Protein AF-A0AAW5MYF0-F1 (afdb_monomer_lite)

Foldseek 3Di:
DAEEEEAAQDDDDDPQQPPFEDEQADDDVAQWDQDPVRDIDGDCVSVVVVQQAARADPPPDGGHPNVVYGYYYYYPAPDAPVVLLCVPDRHDYYDDPDDDDAAFDADPVGHFDADPVGHTRGDDDDPVVVCVVCVVCVVVVVVNSPPDHDPHDYHPDD

pLDDT: mean 84.38, std 13.97, range [39.38, 98.06]

Secondary structure (DSSP, 8-state):
--EEEEEESPP---GGGTTTEEE-B---S--EEE-TTS-EEE--HHHHHHHHHH---SSSS---TTTT-EEEEEE--SSS-HHHHHHHTT--EEEE---PPPPB-B-TTSPBPB-TTSSB-B----HHHHHHHHGGGHHHHHHHTTSPPPSSBPPS--

InterPro domains:
  IPR000209 Peptidase S8/S53 domain [PF00082] (1-105)
  IPR036852 Peptidase S8/S53 domain superfamily [G3DSA:3.40.50.200] (1-122)
  IPR036852 Peptidase S8/S53 domain superfamily [SSF52743] (1-99)

Organism: NCBI:txid1499973

Structure (mmCIF, N/CA/C/O backbone):
data_AF-A0AAW5MYF0-F1
#
_entry.id   AF-A0AAW5MYF0-F1
#
loop_
_atom_site.group_PDB
_atom_site.id
_atom_site.type_symbol
_atom_site.label_atom_id
_atom_site.label_alt_id
_atom_site.label_comp_id
_atom_site.label_asym_id
_atom_site.label_entity_id
_atom_site.label_seq_id
_atom_site.pdbx_PDB_ins_code
_atom_site.Cartn_x
_atom_site.Cartn_y
_atom_site.Cartn_z
_atom_site.occupancy
_atom_site.B_iso_or_equiv
_atom_site.auth_seq_id
_atom_site.auth_comp_id
_atom_site.auth_asym_id
_atom_site.auth_atom_id
_atom_site.pdbx_PDB_model_num
ATOM 1 N N . GLY A 1 1 ? -9.043 -8.113 18.111 1.00 83.25 1 GLY A N 1
ATOM 2 C CA . GLY A 1 1 ? -9.499 -8.140 16.707 1.00 83.25 1 GLY A CA 1
ATOM 3 C C . GLY A 1 1 ? -8.309 -8.337 15.788 1.00 83.25 1 GLY A C 1
ATOM 4 O O . GLY A 1 1 ? -7.189 -8.383 16.285 1.00 83.25 1 GLY A O 1
ATOM 5 N N . ILE A 1 2 ? -8.546 -8.472 14.483 1.00 94.56 2 ILE A N 1
ATOM 6 C CA . ILE A 1 2 ? -7.479 -8.443 13.470 1.00 94.56 2 ILE A CA 1
ATOM 7 C C . ILE A 1 2 ? -7.086 -6.988 13.226 1.00 94.56 2 ILE A C 1
ATOM 9 O O . ILE A 1 2 ? -7.951 -6.116 13.216 1.00 94.56 2 ILE A O 1
ATOM 13 N N . ASN A 1 3 ? -5.796 -6.744 13.041 1.00 94.94 3 ASN A N 1
ATOM 14 C CA . ASN A 1 3 ? -5.270 -5.449 12.643 1.00 94.94 3 ASN A CA 1
ATOM 15 C C . ASN A 1 3 ? -4.664 -5.580 11.245 1.00 94.94 3 ASN A C 1
ATOM 17 O O . ASN A 1 3 ? -3.831 -6.468 11.016 1.00 94.94 3 ASN A O 1
ATOM 21 N N . ILE A 1 4 ? -5.114 -4.728 10.332 1.00 96.31 4 ILE A N 1
ATOM 22 C CA . ILE A 1 4 ? -4.717 -4.732 8.926 1.00 96.31 4 ILE A CA 1
ATOM 23 C C . ILE A 1 4 ? -3.729 -3.587 8.705 1.00 96.31 4 ILE A C 1
ATOM 25 O O . ILE A 1 4 ? -4.003 -2.440 9.049 1.00 96.31 4 ILE A O 1
ATOM 29 N N . GLY A 1 5 ? -2.576 -3.927 8.143 1.00 93.94 5 GLY A N 1
ATOM 30 C CA . GLY A 1 5 ? -1.568 -3.003 7.657 1.00 93.94 5 GLY A CA 1
ATOM 31 C C . GLY A 1 5 ? -1.970 -2.479 6.287 1.00 93.94 5 GLY A C 1
ATOM 32 O O . GLY A 1 5 ? -2.195 -3.285 5.388 1.00 93.94 5 GLY A O 1
ATOM 33 N N . VAL A 1 6 ? -2.049 -1.164 6.117 1.00 92.94 6 VAL A N 1
ATOM 34 C CA . VAL A 1 6 ? -2.173 -0.529 4.795 1.00 92.94 6 VAL A CA 1
ATOM 35 C C . VAL A 1 6 ? -0.901 0.274 4.565 1.00 92.94 6 VAL A C 1
ATOM 37 O O . VAL A 1 6 ? -0.727 1.333 5.173 1.00 92.94 6 VAL A O 1
ATOM 40 N N . LEU A 1 7 ? 0.010 -0.289 3.767 1.00 89.69 7 LEU A N 1
ATOM 41 C CA . LEU A 1 7 ? 1.245 0.359 3.334 1.00 89.69 7 LEU A CA 1
ATOM 42 C C . LEU A 1 7 ? 1.041 0.831 1.897 1.00 89.69 7 LEU A C 1
ATOM 44 O O . LEU A 1 7 ? 1.146 0.054 0.949 1.00 89.69 7 LEU A O 1
ATOM 48 N N . ASP A 1 8 ? 0.642 2.085 1.767 1.00 88.44 8 ASP A N 1
ATOM 49 C CA . ASP A 1 8 ? 0.083 2.632 0.534 1.00 88.44 8 ASP A CA 1
ATOM 50 C C . ASP A 1 8 ? 0.412 4.126 0.448 1.00 88.44 8 ASP A C 1
ATOM 52 O O . ASP A 1 8 ? 1.349 4.587 1.092 1.00 88.44 8 ASP A O 1
ATOM 56 N N . ALA A 1 9 ? -0.334 4.895 -0.328 1.00 80.56 9 ALA A N 1
ATOM 57 C CA . ALA A 1 9 ? -0.253 6.341 -0.309 1.00 80.56 9 ALA A CA 1
ATOM 58 C C . ALA A 1 9 ? -0.714 6.922 1.050 1.00 80.56 9 ALA A C 1
ATOM 60 O O . ALA A 1 9 ? -1.260 6.207 1.900 1.00 80.56 9 ALA A O 1
ATOM 61 N N . LYS A 1 10 ? -0.476 8.219 1.290 1.00 76.31 10 LYS A N 1
ATOM 62 C CA . LYS A 1 10 ? -0.793 8.872 2.575 1.00 76.31 10 LYS A CA 1
ATOM 63 C C . LYS A 1 10 ? -2.276 8.684 2.936 1.00 76.31 10 LYS A C 1
ATOM 65 O O . LYS A 1 10 ? -3.166 8.838 2.106 1.00 76.31 10 LYS A O 1
ATOM 70 N N . LEU A 1 11 ? -2.547 8.345 4.199 1.00 79.81 11 LEU A N 1
ATOM 71 C CA . LEU A 1 11 ? -3.907 8.311 4.743 1.00 79.81 11 LEU A CA 1
ATOM 72 C C . LEU A 1 11 ? -4.176 9.548 5.587 1.00 79.81 11 LEU A C 1
ATOM 74 O O . LEU A 1 11 ? -3.309 9.973 6.347 1.00 79.81 11 LEU A O 1
ATOM 78 N N . PHE A 1 12 ? -5.420 10.016 5.572 1.00 76.88 12 PHE A N 1
ATOM 79 C CA . PHE A 1 12 ? -5.925 11.037 6.484 1.00 76.88 12 PHE A CA 1
ATOM 80 C C . PHE A 1 12 ? -7.008 10.480 7.419 1.00 76.88 12 PHE A C 1
ATOM 82 O O . PHE A 1 12 ? -7.573 9.402 7.210 1.00 76.88 12 PHE A O 1
ATOM 89 N N . GLN A 1 13 ? -7.295 11.221 8.491 1.00 80.75 13 GLN A N 1
ATOM 90 C CA . GLN A 1 13 ? -8.381 10.883 9.408 1.00 80.75 13 GLN A CA 1
ATOM 91 C C . GLN A 1 13 ? -9.726 11.047 8.696 1.00 80.75 13 GLN A C 1
ATOM 93 O O . GLN A 1 13 ? -10.110 12.150 8.319 1.00 80.75 13 GLN A O 1
ATOM 98 N N . HIS A 1 14 ? -10.466 9.953 8.551 1.00 87.75 14 HIS A N 1
ATOM 99 C CA . HIS A 1 14 ? -11.799 9.948 7.957 1.00 87.75 14 HIS A CA 1
ATOM 100 C C . HIS A 1 14 ? -12.807 9.437 8.987 1.00 87.75 14 HIS A C 1
ATOM 102 O O . HIS A 1 14 ? -12.457 8.513 9.737 1.00 87.75 14 HIS A O 1
ATOM 108 N N . PRO A 1 15 ? -14.057 9.958 9.020 1.00 92.81 15 PRO A N 1
ATOM 109 C CA . PRO A 1 15 ? -15.098 9.425 9.880 1.00 92.81 15 PRO A CA 1
ATOM 110 C C . PRO A 1 15 ? -15.095 7.906 9.833 1.00 92.81 15 PRO A C 1
ATOM 112 O O . PRO A 1 15 ? -14.859 7.321 10.878 1.00 92.81 15 PRO A O 1
ATOM 115 N N . GLU A 1 16 ? -15.164 7.266 8.666 1.00 95.00 16 GLU A N 1
ATOM 116 C CA . GLU A 1 16 ? -15.252 5.800 8.523 1.00 95.00 16 GLU A CA 1
ATOM 117 C C . GLU A 1 16 ? -14.212 4.949 9.276 1.00 95.00 16 GLU A C 1
ATOM 119 O O . GLU A 1 16 ? -14.439 3.754 9.474 1.00 95.00 16 GLU A O 1
ATOM 124 N N . PHE A 1 17 ? -13.124 5.534 9.784 1.00 93.44 17 PHE A N 1
ATOM 125 C CA . PHE A 1 17 ? -12.107 4.845 10.585 1.00 93.44 17 PHE A CA 1
ATOM 126 C C . PHE A 1 17 ? -12.084 5.228 12.074 1.00 93.44 17 PHE A C 1
ATOM 128 O O . PHE A 1 17 ? -11.174 4.820 12.800 1.00 93.44 17 PHE A O 1
ATOM 135 N N . ASN A 1 18 ? -13.067 5.995 12.555 1.00 91.56 18 ASN A N 1
ATOM 136 C CA . ASN A 1 18 ? -13.115 6.496 13.931 1.00 91.56 18 ASN A CA 1
ATOM 137 C C . ASN A 1 18 ? -12.936 5.361 14.957 1.00 91.56 18 ASN A C 1
ATOM 139 O O . ASN A 1 18 ? -13.665 4.366 14.932 1.00 91.56 18 ASN A O 1
ATOM 143 N N . GLY A 1 19 ? -11.949 5.523 15.842 1.00 90.56 19 GLY A N 1
ATOM 144 C CA . GLY A 1 19 ? -11.586 4.550 16.875 1.00 90.56 19 GLY A CA 1
ATOM 145 C C . GLY A 1 19 ? -10.826 3.314 16.377 1.00 90.56 19 GLY A C 1
ATOM 146 O O . GLY A 1 19 ? -10.652 2.374 17.150 1.00 90.56 19 GLY A O 1
ATOM 147 N N . LYS A 1 20 ? -10.396 3.277 15.108 1.00 91.31 20 LYS A N 1
ATOM 148 C CA . LYS A 1 20 ? -9.744 2.103 14.494 1.00 91.31 20 LYS A CA 1
ATOM 149 C C . LYS A 1 20 ? -8.402 2.394 13.836 1.00 91.31 20 LYS A C 1
ATOM 151 O O . LYS A 1 20 ? -7.660 1.446 13.595 1.00 91.31 20 LYS A O 1
ATOM 156 N N . LEU A 1 21 ? -8.111 3.655 13.525 1.00 89.06 21 LEU A N 1
ATOM 157 C CA . LEU A 1 21 ? -6.939 4.057 12.754 1.00 89.06 21 LEU A CA 1
ATOM 158 C C . LEU A 1 21 ? -5.731 4.366 13.651 1.00 89.06 21 LEU A C 1
ATOM 160 O O . LEU A 1 21 ? -5.809 5.225 14.525 1.00 89.06 21 LEU A O 1
ATOM 164 N N . SER A 1 22 ? -4.610 3.688 13.404 1.00 87.50 22 SER A N 1
ATOM 165 C CA . SER A 1 22 ? -3.283 4.000 13.952 1.00 87.50 22 SER A CA 1
ATOM 166 C C . SER A 1 22 ? -2.342 4.390 12.808 1.00 87.50 22 SER A C 1
ATOM 168 O O . SER A 1 22 ? -1.912 3.526 12.046 1.00 87.50 22 SER A O 1
ATOM 170 N N . GLN A 1 23 ? -2.040 5.681 12.667 1.00 79.25 23 GLN A N 1
ATOM 171 C CA . GLN A 1 23 ? -1.127 6.187 11.635 1.00 79.25 23 GLN A CA 1
ATOM 172 C C . GLN A 1 23 ? 0.314 6.153 12.154 1.00 79.25 23 GLN A C 1
ATOM 174 O O . GLN A 1 23 ? 0.582 6.617 13.261 1.00 79.25 23 GLN A O 1
ATOM 179 N N . LEU A 1 24 ? 1.225 5.585 11.366 1.00 73.94 24 LEU A N 1
ATOM 180 C CA . LEU A 1 24 ? 2.647 5.483 11.698 1.00 73.94 24 LEU A CA 1
ATOM 181 C C . LEU A 1 24 ? 3.431 6.727 11.280 1.00 73.94 24 LEU A C 1
ATOM 183 O O . LEU A 1 24 ? 4.376 7.108 11.974 1.00 73.94 24 LEU A O 1
ATOM 187 N N . SER A 1 25 ? 3.022 7.349 10.173 1.00 63.50 25 SER A N 1
ATOM 188 C CA . SER A 1 25 ? 3.583 8.589 9.641 1.00 63.50 25 SER A CA 1
ATOM 189 C C . SER A 1 25 ? 3.191 9.784 10.501 1.00 63.50 25 SER A C 1
ATOM 191 O O . SER A 1 25 ? 2.027 9.929 10.887 1.00 63.50 25 SER A O 1
ATOM 193 N N . GLY A 1 26 ? 4.167 10.647 10.783 1.00 55.50 26 GLY A N 1
ATOM 194 C CA . GLY A 1 26 ? 3.969 11.936 11.429 1.00 55.50 26 GLY A CA 1
ATOM 195 C C . GLY A 1 26 ? 2.866 12.722 10.729 1.00 55.50 26 GLY A C 1
ATOM 196 O O . GLY A 1 26 ? 2.881 12.913 9.520 1.00 55.50 26 GLY A O 1
ATOM 197 N N . HIS A 1 27 ? 1.885 13.123 11.523 1.00 48.38 27 HIS A N 1
ATOM 198 C CA . HIS A 1 27 ? 0.671 13.816 11.132 1.00 48.38 27 HIS A CA 1
ATOM 199 C C . HIS A 1 27 ? 0.978 15.097 10.336 1.00 48.38 27 HIS A C 1
ATOM 201 O O . HIS A 1 27 ? 1.186 16.155 10.929 1.00 48.38 27 HIS A O 1
ATOM 207 N N . LEU A 1 28 ? 0.978 15.025 9.004 1.00 45.41 28 LEU A N 1
ATOM 208 C CA . LEU A 1 28 ? 0.711 16.209 8.197 1.00 45.41 28 LEU A CA 1
ATOM 209 C C . LEU A 1 28 ? -0.807 16.448 8.254 1.00 45.41 28 LEU A C 1
ATOM 211 O O . LEU A 1 28 ? -1.577 15.523 7.993 1.00 45.41 28 LEU A O 1
ATOM 215 N N . PRO A 1 29 ? -1.272 17.657 8.617 1.00 49.56 29 PRO A N 1
ATOM 216 C CA . PRO A 1 29 ? -2.701 17.984 8.635 1.00 49.56 29 PRO A CA 1
ATOM 217 C C . PRO A 1 29 ? -3.321 18.039 7.229 1.00 49.56 29 PRO A C 1
ATOM 219 O O . PRO A 1 29 ? -4.516 18.304 7.102 1.00 49.56 29 PRO A O 1
ATOM 222 N N . TYR A 1 30 ? -2.513 17.811 6.193 1.00 54.56 30 TYR A N 1
ATOM 223 C CA . TYR A 1 30 ? -2.865 17.953 4.796 1.00 54.56 30 TYR A CA 1
ATOM 224 C C . TYR A 1 30 ? -2.389 16.730 4.004 1.00 54.56 30 TYR A C 1
ATOM 226 O O . TYR A 1 30 ? -1.264 16.266 4.176 1.00 54.56 30 TYR A O 1
ATOM 234 N N . ASP A 1 31 ? -3.270 16.216 3.156 1.00 63.78 31 ASP A N 1
ATOM 235 C CA . ASP A 1 31 ? -3.144 15.030 2.302 1.00 63.78 31 ASP A CA 1
ATOM 236 C C . ASP A 1 31 ? -2.863 15.400 0.840 1.00 63.78 31 ASP A C 1
ATOM 238 O O . ASP A 1 31 ? -3.197 14.648 -0.078 1.00 63.78 31 ASP A O 1
ATOM 242 N N . PHE A 1 32 ? -2.271 16.577 0.630 1.00 69.06 32 PHE A N 1
ATOM 243 C CA . PHE A 1 32 ? -1.982 17.087 -0.694 1.00 69.06 32 PHE A CA 1
ATOM 244 C C . PHE A 1 32 ? -0.489 17.196 -0.977 1.00 69.06 32 PHE A C 1
ATOM 246 O O . PHE A 1 32 ? 0.314 17.473 -0.083 1.00 69.06 32 PHE A O 1
ATOM 253 N N . GLU A 1 33 ? -0.137 17.024 -2.243 1.00 70.19 33 GLU A N 1
ATOM 254 C CA . GLU A 1 33 ? 1.197 17.260 -2.776 1.00 70.19 33 GLU A CA 1
ATOM 255 C C . GLU A 1 33 ? 1.147 18.463 -3.721 1.00 70.19 33 GLU A C 1
ATOM 257 O O . GLU A 1 33 ? 0.102 18.798 -4.282 1.00 70.19 33 GLU A O 1
ATOM 262 N N . THR A 1 34 ? 2.256 19.198 -3.803 1.00 74.75 34 THR A N 1
ATOM 263 C CA . THR A 1 34 ? 2.397 20.291 -4.770 1.00 74.75 34 THR A CA 1
ATOM 264 C C . THR A 1 34 ? 3.204 19.768 -5.941 1.00 74.75 34 THR A C 1
ATOM 266 O O . THR A 1 34 ? 4.361 19.391 -5.770 1.00 74.75 34 THR A O 1
ATOM 269 N N . GLU A 1 35 ? 2.583 19.748 -7.110 1.00 79.81 35 GLU A N 1
ATOM 270 C CA . GLU A 1 35 ? 3.197 19.304 -8.355 1.00 79.81 35 GLU A CA 1
ATOM 271 C C . GLU A 1 35 ? 4.243 20.320 -8.844 1.00 79.81 35 GLU A C 1
ATOM 273 O O . GLU A 1 35 ? 4.241 21.489 -8.442 1.00 79.81 35 GLU A O 1
ATOM 278 N N . GLU A 1 36 ? 5.120 19.911 -9.767 1.00 80.50 36 GLU A N 1
ATOM 279 C CA . GLU A 1 36 ? 6.152 20.795 -10.340 1.00 80.50 36 GLU A CA 1
ATOM 280 C C . GLU A 1 36 ? 5.570 22.054 -11.012 1.00 80.50 36 GLU A C 1
ATOM 282 O O . GLU A 1 36 ? 6.228 23.095 -11.072 1.00 80.50 36 GLU A O 1
ATOM 287 N N . ASP A 1 37 ? 4.327 21.982 -11.495 1.00 85.81 37 ASP A N 1
ATOM 288 C CA . ASP A 1 37 ? 3.606 23.101 -12.109 1.00 85.81 37 ASP A CA 1
ATOM 289 C C . ASP A 1 37 ? 2.888 24.014 -11.093 1.00 85.81 37 ASP A C 1
ATOM 291 O O . ASP A 1 37 ? 2.244 24.996 -11.477 1.00 85.81 37 ASP A O 1
ATOM 295 N N . GLY A 1 38 ? 3.019 23.720 -9.796 1.00 83.19 38 GLY A N 1
ATOM 296 C CA . GLY A 1 38 ? 2.395 24.452 -8.697 1.00 83.19 38 GLY A CA 1
ATOM 297 C C . GLY A 1 38 ? 0.932 24.086 -8.444 1.00 83.19 38 GLY A C 1
ATOM 298 O O . GLY A 1 38 ? 0.285 24.736 -7.616 1.00 83.19 38 GLY A O 1
ATOM 299 N N . SER A 1 39 ? 0.388 23.083 -9.139 1.00 84.00 39 SER A N 1
ATOM 300 C CA . SER A 1 39 ? -0.929 22.535 -8.824 1.00 84.00 39 SER A CA 1
ATOM 301 C C . SER A 1 39 ? -0.898 21.699 -7.541 1.00 84.00 39 SER A C 1
ATOM 303 O O . SER A 1 39 ? 0.154 21.269 -7.074 1.00 84.00 39 SER A O 1
ATOM 305 N N . ILE A 1 40 ? -2.071 21.534 -6.930 1.00 80.88 40 ILE A 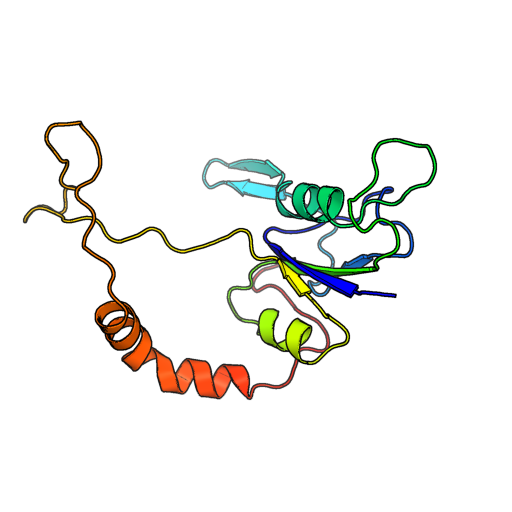N 1
ATOM 306 C CA . ILE A 1 40 ? -2.251 20.762 -5.700 1.00 80.88 40 ILE A CA 1
ATOM 307 C C . ILE A 1 40 ? -2.994 19.478 -6.061 1.00 80.88 40 ILE A C 1
ATOM 309 O O . ILE A 1 40 ? -4.122 19.547 -6.561 1.00 80.88 40 ILE A O 1
ATOM 313 N N . SER A 1 41 ? -2.392 18.326 -5.781 1.00 75.69 41 SER A N 1
ATOM 314 C CA . SER A 1 41 ? -3.014 17.012 -5.935 1.00 75.69 41 SER A CA 1
ATOM 315 C C . SER A 1 41 ? -3.357 16.438 -4.565 1.00 75.69 41 SER A C 1
ATOM 317 O O . SER A 1 41 ? -2.597 16.585 -3.619 1.00 75.69 41 SER A O 1
ATOM 319 N N . PHE A 1 42 ? -4.533 15.824 -4.435 1.00 74.19 42 PHE A N 1
ATOM 320 C CA . PHE A 1 42 ? -4.937 15.137 -3.209 1.00 74.19 42 PHE A CA 1
ATOM 321 C C . PHE A 1 42 ? -4.752 13.645 -3.397 1.00 74.19 42 PHE A C 1
ATOM 323 O O . PHE A 1 42 ? -5.326 13.055 -4.318 1.00 74.19 42 PHE A O 1
ATOM 330 N N . GLU A 1 43 ? -3.998 13.032 -2.498 1.00 77.69 43 GLU A N 1
ATOM 331 C CA . GLU A 1 43 ? -3.759 11.605 -2.553 1.00 77.69 43 GLU A CA 1
ATOM 332 C C . GLU A 1 43 ? -4.878 10.860 -1.810 1.00 77.69 43 GLU A C 1
ATOM 334 O O . GLU A 1 43 ? -5.117 11.055 -0.619 1.00 77.69 43 GLU A O 1
ATOM 339 N N . SER A 1 44 ? -5.615 10.014 -2.531 1.00 82.50 44 SER A N 1
ATOM 340 C CA . SER A 1 44 ? -6.834 9.357 -2.032 1.00 82.50 44 SER A CA 1
ATOM 341 C C . SER A 1 44 ? -6.761 7.833 -2.058 1.00 82.50 44 SER A C 1
ATOM 343 O O . SER A 1 44 ? -7.628 7.157 -1.490 1.00 82.50 44 SER A O 1
ATOM 345 N N . HIS A 1 45 ? -5.721 7.272 -2.677 1.00 89.06 45 HIS A N 1
ATOM 346 C CA . HIS A 1 45 ? -5.598 5.847 -2.930 1.00 89.06 45 HIS A CA 1
ATOM 347 C C . HIS A 1 45 ? -5.533 5.045 -1.627 1.00 89.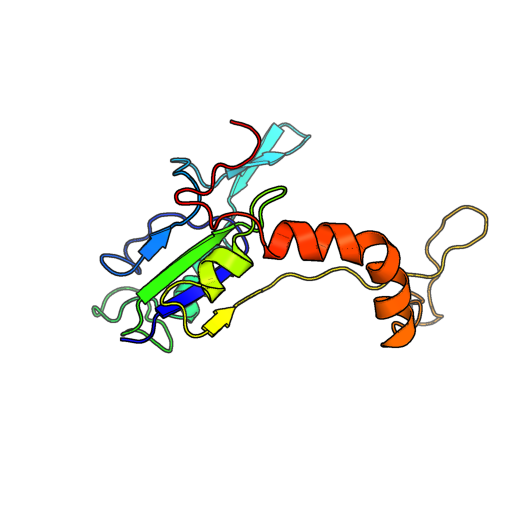06 45 HIS A C 1
ATOM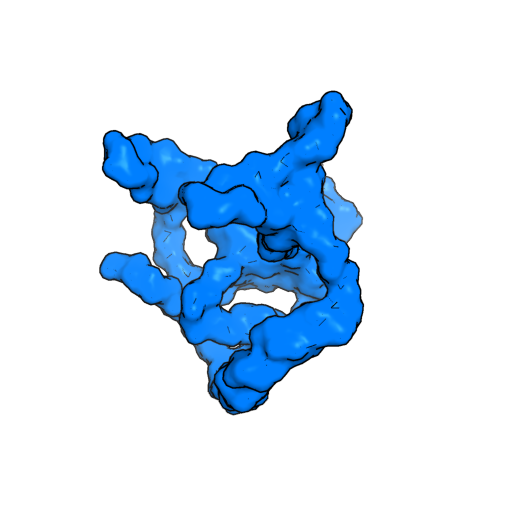 349 O O . HIS A 1 45 ? -6.338 4.132 -1.416 1.00 89.06 45 HIS A O 1
ATOM 355 N N . GLY A 1 46 ? -4.676 5.458 -0.687 1.00 88.19 46 GLY A N 1
ATOM 356 C CA . GLY A 1 46 ? -4.523 4.784 0.603 1.00 88.19 46 GLY A CA 1
ATOM 357 C C . GLY A 1 46 ? -5.807 4.788 1.444 1.00 88.19 46 GLY A C 1
ATOM 358 O O . GLY A 1 46 ? -6.176 3.767 2.035 1.00 88.19 46 GLY A O 1
ATOM 359 N N . VAL A 1 47 ? -6.545 5.905 1.458 1.00 90.00 47 VAL A N 1
ATOM 360 C CA . VAL A 1 47 ? -7.840 6.002 2.157 1.00 90.00 47 VAL A CA 1
ATOM 361 C C . VAL A 1 47 ? -8.894 5.115 1.506 1.00 90.00 47 VAL A C 1
ATOM 363 O O . VAL A 1 47 ? -9.644 4.441 2.215 1.00 90.00 47 VAL A O 1
ATOM 366 N N . HIS A 1 48 ? -8.937 5.059 0.176 1.00 92.88 48 HIS A N 1
ATOM 367 C CA . HIS A 1 48 ? -9.863 4.191 -0.542 1.00 92.88 48 HIS A CA 1
ATOM 368 C C . HIS A 1 48 ? -9.595 2.704 -0.248 1.00 92.88 48 HIS A C 1
ATOM 370 O O . HIS A 1 48 ? -10.519 1.966 0.110 1.00 92.88 48 HIS A O 1
ATOM 376 N N . VAL A 1 49 ? -8.326 2.284 -0.283 1.00 95.69 49 VAL A N 1
ATOM 377 C CA . VAL A 1 49 ? -7.882 0.928 0.084 1.00 95.69 49 VAL A CA 1
ATOM 378 C C . VAL A 1 49 ? -8.277 0.585 1.526 1.00 95.69 49 VAL A C 1
ATOM 380 O O . VAL A 1 49 ? -8.881 -0.462 1.784 1.00 95.69 49 VAL A O 1
ATOM 383 N N . ALA A 1 50 ? -8.006 1.481 2.479 1.00 94.62 50 ALA A N 1
ATOM 384 C CA . ALA A 1 50 ? -8.385 1.290 3.879 1.00 94.62 50 ALA A CA 1
ATOM 385 C C . ALA A 1 50 ? -9.909 1.237 4.084 1.00 94.62 50 ALA A C 1
ATOM 387 O O . ALA A 1 50 ? -10.398 0.469 4.921 1.00 94.62 50 ALA A O 1
ATOM 388 N N . GLY A 1 51 ? -10.658 2.003 3.286 1.00 95.94 51 GLY A N 1
ATOM 389 C CA . GLY A 1 51 ? -12.115 1.981 3.212 1.00 95.94 51 GLY A CA 1
ATOM 390 C C . GLY A 1 51 ? -12.645 0.592 2.879 1.00 95.94 51 GLY A C 1
ATOM 391 O O . GLY A 1 51 ? -13.404 0.009 3.659 1.00 95.94 51 GLY A O 1
ATOM 392 N N . ILE A 1 52 ? -12.179 0.028 1.763 1.00 97.75 52 ILE A N 1
ATOM 393 C CA . ILE A 1 52 ? -12.533 -1.327 1.317 1.00 97.75 52 ILE A CA 1
ATOM 394 C C . ILE A 1 52 ? -12.180 -2.362 2.392 1.00 97.75 52 ILE A C 1
ATOM 396 O O . ILE A 1 52 ? -12.975 -3.263 2.676 1.00 97.75 52 ILE A O 1
ATOM 400 N N . ALA A 1 53 ? -11.014 -2.231 3.026 1.00 97.44 53 ALA A N 1
ATOM 401 C CA . ALA A 1 53 ? -10.555 -3.183 4.027 1.00 97.44 53 ALA A CA 1
ATOM 402 C C . ALA A 1 53 ? -11.405 -3.153 5.309 1.00 97.44 53 ALA A C 1
ATOM 404 O O . ALA A 1 53 ? -11.915 -4.194 5.732 1.00 97.44 53 ALA A O 1
ATOM 405 N N . ALA A 1 54 ? -11.555 -1.986 5.944 1.00 97.12 54 ALA A N 1
ATOM 406 C CA . ALA A 1 54 ? -12.025 -1.906 7.329 1.00 97.12 54 ALA A CA 1
ATOM 407 C C . ALA A 1 54 ? -12.841 -0.648 7.684 1.00 97.12 54 ALA A C 1
ATOM 409 O O . ALA A 1 54 ? -12.971 -0.347 8.878 1.00 97.12 54 ALA A O 1
ATOM 410 N N . ALA A 1 55 ? -13.437 0.057 6.708 1.00 97.19 55 ALA A N 1
ATOM 411 C CA . ALA A 1 55 ? -14.434 1.089 7.021 1.00 97.19 55 ALA A CA 1
ATOM 412 C C . ALA A 1 55 ? -15.485 0.539 7.997 1.00 97.19 55 ALA A C 1
ATOM 414 O O . ALA A 1 55 ? -15.874 -0.638 7.949 1.00 97.19 55 ALA A O 1
ATOM 415 N N . ARG A 1 56 ? -15.902 1.363 8.954 1.00 96.75 56 ARG A N 1
ATOM 416 C CA . ARG A 1 56 ? -16.783 0.903 10.020 1.00 96.75 56 ARG A CA 1
ATOM 417 C C . ARG A 1 56 ? -18.182 0.593 9.504 1.00 96.75 56 ARG A C 1
ATOM 419 O O . ARG A 1 56 ? -18.631 1.098 8.495 1.00 96.75 56 ARG A O 1
ATOM 426 N N . ARG A 1 57 ? -18.892 -0.245 10.252 1.00 96.88 57 ARG A N 1
ATOM 427 C CA . ARG A 1 57 ? -20.291 -0.570 9.989 1.00 96.88 57 ARG A CA 1
ATOM 428 C C . ARG A 1 57 ? -21.161 0.114 11.037 1.00 96.88 57 ARG A C 1
ATOM 430 O O . ARG A 1 57 ? -21.506 -0.509 12.036 1.00 96.88 57 ARG A O 1
ATOM 437 N N . ASP A 1 58 ? -21.450 1.395 10.832 1.00 95.94 58 ASP A N 1
ATOM 438 C CA . ASP A 1 58 ? -22.259 2.222 11.745 1.00 95.94 58 ASP A CA 1
ATOM 439 C C . ASP A 1 58 ? -23.637 2.607 11.170 1.00 95.94 58 ASP A C 1
ATOM 441 O O . ASP A 1 58 ? -24.414 3.293 11.829 1.00 95.94 58 ASP A O 1
ATOM 445 N N . GLY A 1 59 ? -23.959 2.133 9.962 1.00 96.25 59 GLY A N 1
ATOM 446 C CA . GLY A 1 59 ? -25.213 2.445 9.274 1.00 96.25 59 GLY A CA 1
ATOM 447 C C . GLY A 1 59 ? -25.188 3.756 8.484 1.00 96.25 59 GLY A C 1
ATOM 448 O O . GLY A 1 59 ? -26.218 4.130 7.931 1.00 96.25 59 GLY A O 1
ATOM 449 N N . THR A 1 60 ? -24.038 4.427 8.402 1.00 94.31 60 THR A N 1
ATOM 450 C CA . THR A 1 60 ? -23.791 5.595 7.549 1.00 94.31 60 THR A CA 1
ATOM 451 C C . THR A 1 60 ? -22.758 5.232 6.482 1.00 94.31 60 THR A C 1
ATOM 453 O O . THR A 1 60 ? -21.913 4.377 6.717 1.00 94.31 60 THR A O 1
ATOM 456 N N . GLY A 1 61 ? -22.845 5.847 5.299 1.00 94.94 61 GLY A N 1
ATOM 457 C CA . GLY A 1 61 ? -21.835 5.684 4.252 1.00 94.94 61 GLY A CA 1
ATOM 458 C C . GLY A 1 61 ? -21.630 4.229 3.819 1.00 94.94 61 GLY A C 1
ATOM 459 O O . GLY A 1 61 ? -22.574 3.561 3.391 1.00 94.94 61 GLY A O 1
ATOM 460 N N . MET A 1 62 ? -20.386 3.761 3.896 1.00 96.69 62 MET A N 1
ATOM 461 C CA . MET A 1 62 ? -19.982 2.413 3.485 1.00 96.69 62 MET A CA 1
ATOM 462 C C . MET A 1 62 ? -19.417 1.615 4.661 1.00 96.69 62 MET A C 1
ATOM 464 O O . MET A 1 62 ? -19.127 2.163 5.713 1.00 96.69 62 MET A O 1
ATOM 468 N N . HIS A 1 63 ? -19.181 0.317 4.468 1.00 97.56 63 HIS A N 1
ATOM 469 C CA . HIS A 1 63 ? -18.381 -0.469 5.403 1.00 97.56 63 HIS A CA 1
ATOM 470 C C . HIS A 1 63 ? -17.364 -1.329 4.660 1.00 97.56 63 HIS A C 1
ATOM 472 O O . HIS A 1 63 ? -17.583 -1.741 3.521 1.00 97.56 63 HIS A O 1
ATOM 478 N N . GLY A 1 64 ? -16.262 -1.634 5.336 1.00 97.88 64 GLY A N 1
ATOM 479 C CA . GLY A 1 64 ? -15.225 -2.504 4.814 1.00 97.88 64 GLY A CA 1
ATOM 480 C C . GLY A 1 64 ? -15.623 -3.973 4.888 1.00 97.88 64 GLY A C 1
ATOM 481 O O . GLY A 1 64 ? -16.566 -4.360 5.592 1.00 97.88 64 GLY A O 1
ATOM 482 N N . VAL A 1 65 ? -14.863 -4.811 4.189 1.00 98.06 65 VAL A N 1
ATOM 483 C CA . VAL A 1 65 ? -15.013 -6.272 4.211 1.00 98.06 65 VAL A CA 1
ATOM 484 C C . VAL A 1 65 ? -14.780 -6.807 5.626 1.00 98.06 65 VAL A C 1
ATOM 486 O O . VAL A 1 65 ? -15.584 -7.575 6.153 1.00 98.06 65 VAL A O 1
ATOM 489 N N . ALA A 1 66 ? -13.715 -6.343 6.279 1.00 97.75 66 ALA A N 1
ATOM 490 C CA . ALA A 1 66 ? -13.368 -6.670 7.653 1.00 97.75 66 ALA A CA 1
ATOM 491 C C . ALA A 1 66 ? -13.717 -5.502 8.586 1.00 97.75 66 ALA A C 1
ATOM 493 O O . ALA A 1 66 ? -12.880 -5.023 9.343 1.00 97.75 66 ALA A O 1
ATOM 494 N N . PHE A 1 67 ? -14.972 -5.045 8.564 1.00 96.94 67 PHE A N 1
ATOM 495 C CA . PHE A 1 67 ? -15.431 -3.866 9.314 1.00 96.94 67 PHE A CA 1
ATOM 496 C C . PHE A 1 67 ? -15.178 -3.909 10.834 1.00 96.94 67 PHE A C 1
ATOM 498 O O . PHE A 1 67 ? -15.283 -2.877 11.485 1.00 96.94 67 PHE A O 1
ATOM 505 N N . SER A 1 68 ? -14.869 -5.059 11.440 1.00 96.56 68 SER A N 1
ATOM 506 C CA . SER A 1 68 ? -14.497 -5.174 12.866 1.00 96.56 68 SER A CA 1
ATOM 507 C C . SER A 1 68 ? -12.982 -5.129 13.122 1.00 96.56 68 SER A C 1
ATOM 509 O O . SER A 1 68 ? -12.555 -5.249 14.272 1.00 96.56 68 SER A O 1
ATOM 511 N N . ALA A 1 69 ? -12.164 -5.015 12.074 1.00 97.06 69 ALA A N 1
ATOM 512 C CA . ALA A 1 69 ? -10.715 -4.901 12.172 1.00 97.06 69 ALA A CA 1
ATOM 513 C C . ALA A 1 69 ? -10.279 -3.487 12.584 1.00 97.06 69 ALA A C 1
ATOM 515 O O . ALA A 1 69 ? -11.030 -2.520 12.445 1.00 97.06 69 ALA A O 1
ATOM 516 N N . THR A 1 70 ? -9.054 -3.380 13.093 1.00 95.69 70 THR A N 1
ATOM 517 C CA . THR A 1 70 ? -8.333 -2.108 13.234 1.00 95.69 70 THR A CA 1
ATOM 518 C C . THR A 1 70 ? -7.372 -1.921 12.063 1.00 95.69 70 THR A C 1
ATOM 520 O O . THR A 1 70 ? -7.077 -2.877 11.342 1.00 95.69 70 THR A O 1
ATOM 523 N N . LEU A 1 71 ? -6.888 -0.695 11.883 1.00 93.25 71 LEU A N 1
ATOM 524 C CA . LEU A 1 71 ? -5.959 -0.321 10.827 1.00 93.25 71 LEU A CA 1
ATOM 525 C C . LEU A 1 71 ? -4.659 0.207 11.433 1.00 93.25 71 LEU A C 1
ATOM 527 O O . LEU A 1 71 ? -4.675 1.071 12.310 1.00 93.25 71 LEU A O 1
ATOM 531 N N . THR A 1 72 ? -3.532 -0.271 10.923 1.00 90.25 72 THR A N 1
ATOM 532 C CA . THR A 1 72 ? -2.226 0.372 11.080 1.00 90.25 72 THR A CA 1
ATOM 533 C C . THR A 1 72 ? -1.760 0.809 9.707 1.00 90.25 72 THR A C 1
ATOM 535 O O . THR A 1 72 ? -1.696 -0.009 8.796 1.00 90.25 72 THR A O 1
ATOM 538 N N . THR A 1 73 ? -1.472 2.090 9.528 1.00 86.69 73 THR A N 1
ATOM 539 C CA . THR A 1 73 ? -1.263 2.641 8.187 1.00 86.69 73 THR A CA 1
ATOM 540 C C . THR A 1 73 ? 0.017 3.442 8.124 1.00 86.69 73 THR A C 1
ATOM 542 O O . THR A 1 73 ? 0.376 4.123 9.084 1.00 86.69 73 THR A O 1
ATOM 545 N N . GLY A 1 74 ? 0.699 3.376 6.991 1.00 79.69 74 GLY A N 1
ATOM 546 C CA . GLY A 1 74 ? 1.885 4.176 6.727 1.00 79.69 74 GLY A CA 1
ATOM 547 C C . GLY A 1 74 ? 2.020 4.418 5.235 1.00 79.69 74 GLY A C 1
ATOM 548 O O . GLY A 1 74 ? 1.594 3.582 4.439 1.00 79.69 74 GLY A O 1
ATOM 549 N N . ASN A 1 75 ? 2.590 5.564 4.881 1.00 78.00 75 ASN A N 1
ATOM 550 C CA . ASN A 1 75 ? 3.014 5.814 3.514 1.00 78.00 75 ASN A CA 1
ATOM 551 C C . ASN A 1 75 ? 4.273 5.005 3.197 1.00 78.00 75 ASN A C 1
ATOM 553 O O . ASN A 1 75 ? 5.038 4.681 4.110 1.00 78.00 75 ASN A O 1
ATOM 557 N N . ILE A 1 76 ? 4.489 4.693 1.920 1.00 71.62 76 ILE A N 1
ATOM 558 C CA . ILE A 1 76 ? 5.767 4.161 1.436 1.00 71.62 76 ILE A CA 1
ATOM 559 C C . ILE A 1 76 ? 6.834 5.236 1.705 1.00 71.62 76 ILE A C 1
ATOM 561 O O . ILE A 1 76 ? 6.730 6.327 1.147 1.00 71.62 76 ILE A O 1
ATOM 565 N N . PRO A 1 77 ? 7.810 4.995 2.596 1.00 63.91 77 PRO A N 1
ATOM 566 C CA . PRO A 1 77 ? 8.763 6.025 2.990 1.00 63.91 77 PRO A CA 1
ATOM 567 C C . PRO A 1 77 ? 10.063 5.922 2.179 1.00 63.91 77 PRO A C 1
ATOM 569 O O . PRO A 1 77 ? 10.565 4.826 1.928 1.00 63.91 77 PRO A O 1
ATOM 572 N N . ASP A 1 78 ? 10.710 7.055 1.917 1.00 62.94 78 ASP A N 1
ATOM 573 C CA . ASP A 1 78 ? 12.024 7.063 1.251 1.00 62.94 78 ASP A CA 1
ATOM 574 C C . ASP A 1 78 ? 13.165 6.537 2.141 1.00 62.94 78 ASP A C 1
ATOM 576 O O . ASP A 1 78 ? 14.240 6.166 1.660 1.00 62.94 78 ASP A O 1
ATOM 580 N N . SER A 1 79 ? 12.975 6.536 3.469 1.00 61.56 79 SER A N 1
ATOM 581 C CA . SER A 1 79 ? 14.067 6.284 4.425 1.00 61.56 79 SER A CA 1
ATOM 582 C C . SER A 1 79 ? 13.730 5.464 5.678 1.00 61.56 79 SER A C 1
ATOM 584 O O . SER A 1 79 ? 14.657 5.013 6.352 1.00 61.56 79 SER A O 1
ATOM 586 N N . ASN A 1 80 ? 12.454 5.210 5.994 1.00 68.31 80 ASN A N 1
ATOM 587 C CA . ASN A 1 80 ? 12.044 4.499 7.218 1.00 68.31 80 ASN A CA 1
ATOM 588 C C . ASN A 1 80 ? 11.598 3.057 6.954 1.00 68.31 80 ASN A C 1
ATOM 590 O O . ASN A 1 80 ? 10.990 2.760 5.938 1.00 68.31 80 ASN A O 1
ATOM 594 N N . ASN A 1 81 ? 11.813 2.136 7.895 1.00 75.44 81 ASN A N 1
ATOM 595 C CA . ASN A 1 81 ? 11.388 0.744 7.716 1.00 75.44 81 ASN A CA 1
ATOM 596 C C . ASN A 1 81 ? 9.935 0.504 8.176 1.00 75.44 81 ASN A C 1
ATOM 598 O O . ASN A 1 81 ? 9.691 -0.185 9.167 1.00 75.44 81 ASN A O 1
ATOM 602 N N . VAL A 1 82 ? 8.959 1.110 7.486 1.00 79.44 82 VAL A N 1
ATOM 603 C CA . VAL A 1 82 ? 7.522 1.001 7.830 1.00 79.44 82 VAL A CA 1
ATOM 604 C C . VAL A 1 82 ? 7.013 -0.435 7.698 1.00 79.44 82 VAL A C 1
ATOM 606 O O . VAL A 1 82 ? 6.233 -0.891 8.535 1.00 79.44 82 VAL A O 1
ATOM 609 N N . LEU A 1 83 ? 7.481 -1.172 6.688 1.00 82.56 83 LEU A N 1
ATOM 610 C CA . LEU A 1 83 ? 7.126 -2.579 6.515 1.00 82.56 83 LEU A CA 1
ATOM 611 C C . LEU A 1 83 ? 7.573 -3.419 7.722 1.00 82.56 83 LEU A C 1
ATOM 613 O O . LEU A 1 83 ? 6.768 -4.167 8.275 1.00 82.56 83 LEU A O 1
ATOM 617 N N . GLU A 1 84 ? 8.822 -3.262 8.170 1.00 81.19 84 GLU A N 1
ATOM 618 C CA . GLU A 1 84 ? 9.328 -3.959 9.359 1.00 81.19 84 GLU A CA 1
ATOM 619 C C . GLU A 1 84 ? 8.613 -3.502 10.629 1.00 81.19 84 GLU A C 1
ATOM 621 O O . GLU A 1 84 ? 8.305 -4.333 11.481 1.00 81.19 84 GLU A O 1
ATOM 626 N N . PHE A 1 85 ? 8.266 -2.212 10.741 1.00 80.25 85 PHE A N 1
ATOM 627 C CA . PHE A 1 85 ? 7.411 -1.745 11.830 1.00 80.25 85 PHE A CA 1
ATOM 628 C C . PHE A 1 85 ? 6.116 -2.550 11.867 1.00 80.25 85 PHE A C 1
ATOM 630 O O . PHE A 1 85 ? 5.776 -3.109 12.908 1.00 80.25 85 PHE A O 1
ATOM 637 N N . MET A 1 86 ? 5.389 -2.634 10.750 1.00 86.69 86 MET A N 1
ATOM 638 C CA . MET A 1 86 ? 4.137 -3.386 10.704 1.00 86.69 86 MET A CA 1
ATOM 639 C C . MET A 1 86 ? 4.373 -4.859 11.057 1.00 86.69 86 MET A C 1
ATOM 641 O O . MET A 1 86 ? 3.660 -5.395 11.903 1.00 86.69 86 MET A O 1
ATOM 645 N N . ALA A 1 87 ? 5.405 -5.486 10.487 1.00 86.19 87 ALA A N 1
ATOM 646 C CA . ALA A 1 87 ? 5.732 -6.893 10.713 1.00 86.19 87 ALA A CA 1
ATOM 647 C C . ALA A 1 87 ? 6.086 -7.224 12.177 1.00 86.19 87 ALA A C 1
ATOM 649 O O . ALA A 1 87 ? 5.736 -8.302 12.659 1.00 86.19 87 ALA A O 1
ATOM 650 N N . GLN A 1 88 ? 6.750 -6.311 12.893 1.00 83.00 88 GLN A N 1
ATOM 651 C CA . GLN A 1 88 ? 7.129 -6.497 14.300 1.00 83.00 88 GLN A CA 1
ATOM 652 C C . GLN A 1 88 ? 6.054 -6.049 15.301 1.00 83.00 88 GLN A C 1
ATOM 654 O O . GLN A 1 88 ? 6.169 -6.319 16.498 1.00 83.00 88 GLN A O 1
ATOM 659 N N . ASN A 1 89 ? 4.999 -5.380 14.839 1.00 81.25 89 ASN A N 1
ATOM 660 C CA . ASN A 1 89 ? 3.882 -4.950 15.673 1.00 81.25 89 ASN A CA 1
ATOM 661 C C . ASN A 1 89 ? 2.689 -5.907 15.550 1.00 81.25 89 ASN A C 1
ATOM 663 O O . ASN A 1 89 ? 2.733 -6.946 14.896 1.00 81.25 89 ASN A O 1
ATOM 667 N N . ASN A 1 90 ? 1.576 -5.576 16.206 1.00 88.06 90 ASN A N 1
ATOM 668 C CA . ASN A 1 90 ? 0.355 -6.376 16.131 1.00 88.06 90 ASN A CA 1
ATOM 669 C C . ASN A 1 90 ? -0.377 -6.195 14.787 1.00 88.06 90 ASN A C 1
ATOM 671 O O . ASN A 1 90 ? -1.581 -5.988 14.804 1.00 88.06 90 ASN A O 1
ATOM 675 N N . VAL A 1 91 ? 0.301 -6.233 13.637 1.00 92.69 91 VAL A N 1
ATOM 676 C CA . VAL A 1 91 ? -0.321 -6.297 12.302 1.00 92.69 91 VAL A CA 1
ATOM 677 C C . VAL A 1 91 ? -0.322 -7.750 11.834 1.00 92.69 91 VAL A C 1
ATOM 679 O O . VAL A 1 91 ? 0.647 -8.476 12.036 1.00 92.69 91 VAL A O 1
ATOM 682 N N . ARG A 1 92 ? -1.434 -8.218 11.256 1.00 94.75 92 ARG A N 1
ATOM 683 C CA . ARG A 1 92 ? -1.592 -9.635 10.859 1.00 94.75 92 ARG A CA 1
ATOM 684 C C . ARG A 1 92 ? -1.622 -9.862 9.357 1.00 94.75 92 ARG A C 1
ATOM 686 O O . ARG A 1 92 ? -1.303 -10.955 8.909 1.00 94.75 92 ARG A O 1
ATOM 693 N N . VAL A 1 93 ? -2.022 -8.846 8.605 1.00 95.38 93 VAL A N 1
ATOM 694 C CA . VAL A 1 93 ? -2.069 -8.839 7.142 1.00 95.38 93 VAL A CA 1
ATOM 695 C C . VAL A 1 93 ? -1.604 -7.463 6.705 1.00 95.38 93 VAL A C 1
ATOM 697 O O . VAL A 1 93 ? -2.045 -6.487 7.304 1.00 95.38 93 VAL A O 1
ATOM 700 N N . ILE A 1 94 ? -0.733 -7.383 5.703 1.00 94.06 94 ILE A N 1
ATOM 701 C CA . ILE A 1 94 ? -0.259 -6.117 5.137 1.00 94.06 94 ILE A CA 1
ATOM 702 C C . ILE A 1 94 ? -0.701 -6.072 3.676 1.00 94.06 94 ILE A C 1
ATOM 704 O O . ILE A 1 94 ? -0.385 -6.981 2.911 1.00 94.06 94 ILE A O 1
ATOM 708 N N . ASN A 1 95 ? -1.443 -5.032 3.311 1.00 94.88 95 ASN A N 1
ATOM 709 C CA . ASN A 1 95 ? -1.783 -4.707 1.935 1.00 94.88 95 ASN A CA 1
ATOM 710 C C . ASN A 1 95 ? -0.757 -3.716 1.374 1.00 94.88 95 ASN A C 1
ATOM 712 O O . ASN A 1 95 ? -0.503 -2.689 2.004 1.00 94.88 95 ASN A O 1
ATOM 716 N N . ASN A 1 96 ? -0.234 -4.020 0.185 1.00 91.44 96 ASN A N 1
ATOM 717 C CA . ASN A 1 96 ? 0.620 -3.146 -0.617 1.00 91.44 96 ASN A CA 1
ATOM 718 C C . ASN A 1 96 ? -0.024 -3.007 -1.997 1.00 91.44 96 ASN A C 1
ATOM 720 O O . ASN A 1 96 ? -0.178 -4.016 -2.687 1.00 91.44 96 ASN A O 1
ATOM 724 N N . SER A 1 97 ? -0.395 -1.792 -2.395 1.00 90.94 97 SER A N 1
ATOM 725 C CA . SER A 1 97 ? -0.993 -1.525 -3.713 1.00 90.94 97 SER A CA 1
ATOM 726 C C . SER A 1 97 ? -0.038 -0.730 -4.608 1.00 90.94 97 SER A C 1
ATOM 728 O O . SER A 1 97 ? -0.427 0.230 -5.263 1.00 90.94 97 SER A O 1
ATOM 730 N N . TRP A 1 98 ? 1.233 -1.119 -4.596 1.00 87.44 98 TRP A N 1
ATOM 731 C CA . TRP A 1 98 ? 2.326 -0.475 -5.317 1.00 87.44 98 TRP A CA 1
ATOM 732 C C . TRP A 1 98 ? 3.292 -1.537 -5.845 1.00 87.44 98 TRP A C 1
ATOM 734 O O . TRP A 1 98 ? 3.275 -2.690 -5.402 1.00 87.44 98 TRP A O 1
ATOM 744 N N . GLY A 1 99 ? 4.129 -1.153 -6.802 1.00 85.44 99 GLY A N 1
ATOM 745 C CA . GLY A 1 99 ? 5.137 -2.022 -7.391 1.00 85.44 99 GLY A CA 1
ATOM 746 C C . GLY A 1 99 ? 5.981 -1.278 -8.416 1.00 85.44 99 GLY A C 1
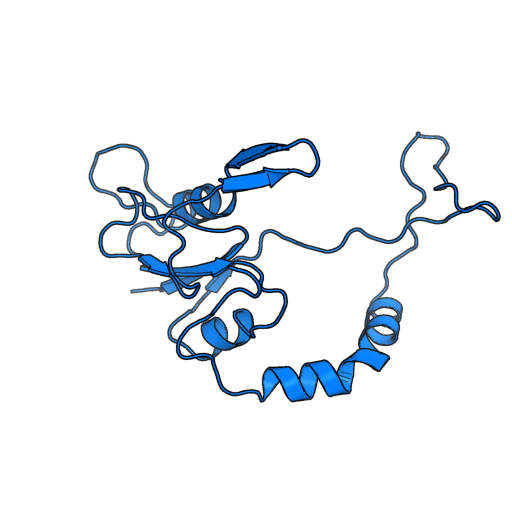ATOM 747 O O . GLY A 1 99 ? 5.618 -0.187 -8.844 1.00 85.44 99 GLY A O 1
ATOM 748 N N . GLU A 1 100 ? 7.096 -1.890 -8.795 1.00 81.38 100 GLU A N 1
ATOM 749 C CA . GLU A 1 100 ? 7.985 -1.376 -9.837 1.00 81.38 100 GLU A CA 1
ATOM 750 C C . GLU A 1 100 ? 7.469 -1.750 -11.230 1.00 81.38 100 GLU A C 1
ATOM 752 O O . GLU A 1 100 ? 6.935 -2.848 -11.442 1.00 81.38 100 GLU A O 1
ATOM 757 N N . GLU A 1 101 ? 7.652 -0.851 -12.195 1.00 84.31 101 GLU A N 1
ATOM 758 C CA . GLU A 1 101 ? 7.358 -1.149 -13.594 1.00 84.31 101 GLU A CA 1
ATOM 759 C C . GLU A 1 101 ? 8.395 -2.134 -14.159 1.00 84.31 101 GLU A C 1
ATOM 761 O O . GLU A 1 101 ? 9.600 -1.936 -13.981 1.00 84.31 101 GLU A O 1
ATOM 766 N N . PRO A 1 102 ? 7.974 -3.191 -14.880 1.00 86.69 102 PRO A N 1
ATOM 767 C CA . PRO A 1 102 ? 8.921 -4.072 -15.545 1.00 86.69 102 PRO A CA 1
ATOM 768 C C . PRO A 1 102 ? 9.760 -3.301 -16.577 1.00 86.69 102 PRO A C 1
ATOM 770 O O . PRO A 1 102 ? 9.204 -2.493 -17.330 1.00 86.69 102 PRO A O 1
ATOM 773 N N . PRO A 1 103 ? 11.069 -3.585 -16.682 1.00 89.69 103 PRO A N 1
ATOM 774 C CA . PRO A 1 103 ? 11.935 -2.890 -17.621 1.00 89.69 103 PRO A CA 1
ATOM 775 C C . PRO A 1 103 ? 11.512 -3.156 -19.071 1.00 89.69 103 PRO A C 1
ATOM 777 O O . PRO A 1 103 ? 10.996 -4.224 -19.409 1.00 89.69 103 PRO A O 1
ATOM 780 N N . VAL A 1 104 ? 11.736 -2.175 -19.941 1.00 95.31 104 VAL A N 1
ATOM 781 C CA . VAL A 1 104 ? 11.397 -2.221 -21.370 1.00 95.31 104 VAL A CA 1
ATOM 782 C C . VAL A 1 104 ? 12.690 -2.178 -22.175 1.00 95.31 104 VAL A C 1
ATOM 784 O O . VAL A 1 104 ? 13.648 -1.529 -21.769 1.00 95.31 104 VAL A O 1
ATOM 787 N N . GLU A 1 105 ? 12.745 -2.898 -23.295 1.00 96.00 105 GLU A N 1
ATOM 788 C CA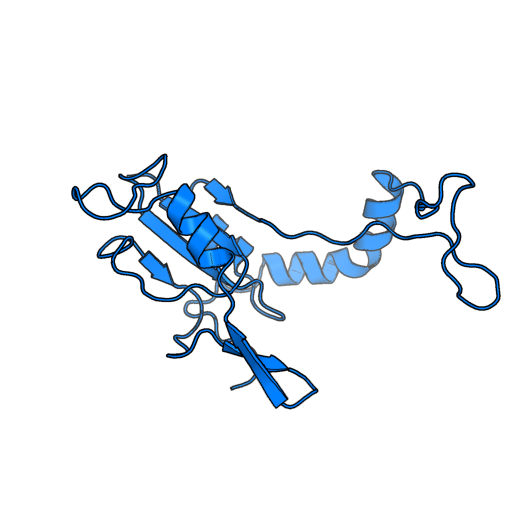 . GLU A 1 105 ? 13.894 -2.806 -24.194 1.00 96.00 105 GLU A CA 1
ATOM 789 C C . GLU A 1 105 ? 13.976 -1.408 -24.816 1.00 96.00 105 GLU A C 1
ATOM 791 O O . GLU A 1 105 ? 12.966 -0.859 -25.259 1.00 96.00 105 GLU A O 1
ATOM 796 N N . GLU A 1 106 ? 15.183 -0.861 -24.902 1.00 96.88 106 GLU A N 1
ATOM 797 C CA . GLU A 1 106 ? 15.456 0.436 -25.520 1.00 96.88 106 GLU A CA 1
ATOM 798 C C . GLU A 1 106 ? 16.392 0.265 -26.724 1.00 96.88 106 GLU A C 1
ATOM 800 O O . GLU A 1 106 ? 17.198 -0.671 -26.776 1.00 96.88 106 GLU A O 1
ATOM 805 N N . ASP A 1 107 ? 16.260 1.139 -27.724 1.00 95.12 107 ASP A N 1
ATOM 806 C CA . ASP A 1 107 ? 17.233 1.228 -28.814 1.00 95.12 107 ASP A CA 1
ATOM 807 C C . ASP A 1 107 ? 18.534 1.926 -28.371 1.00 95.12 107 ASP A C 1
ATOM 809 O O . ASP A 1 107 ? 18.695 2.345 -27.225 1.00 95.12 107 ASP A O 1
ATOM 813 N N . ALA A 1 108 ? 19.498 2.043 -29.289 1.00 95.75 108 ALA A N 1
ATOM 814 C CA . ALA A 1 108 ? 20.786 2.679 -29.002 1.00 95.75 108 ALA A CA 1
ATOM 815 C C . ALA A 1 108 ? 20.673 4.175 -28.643 1.00 95.75 108 ALA A C 1
ATOM 817 O O . ALA A 1 108 ? 21.611 4.722 -28.063 1.00 95.75 108 ALA A O 1
ATOM 818 N N . ASP A 1 109 ? 19.550 4.813 -28.978 1.00 95.56 109 ASP A N 1
ATOM 819 C CA . ASP A 1 109 ? 19.260 6.218 -28.702 1.00 95.56 109 ASP A CA 1
ATOM 820 C C . ASP A 1 109 ? 18.410 6.392 -27.420 1.00 95.56 109 ASP A C 1
ATOM 822 O O . ASP A 1 109 ? 18.102 7.521 -27.038 1.00 95.56 109 ASP A O 1
ATOM 826 N N . GLY A 1 110 ? 18.058 5.293 -26.733 1.00 93.31 110 GLY A N 1
ATOM 827 C CA . GLY A 1 110 ? 17.270 5.285 -25.495 1.00 93.31 110 GLY A CA 1
ATOM 828 C C . GLY A 1 110 ? 15.753 5.314 -25.705 1.00 93.31 110 GLY A C 1
ATOM 829 O O . GLY A 1 110 ? 15.000 5.546 -24.759 1.00 93.31 110 GLY A O 1
ATOM 830 N N . ASN A 1 111 ? 15.259 5.101 -26.928 1.00 95.44 111 ASN A N 1
ATOM 831 C CA . ASN A 1 111 ? 13.818 5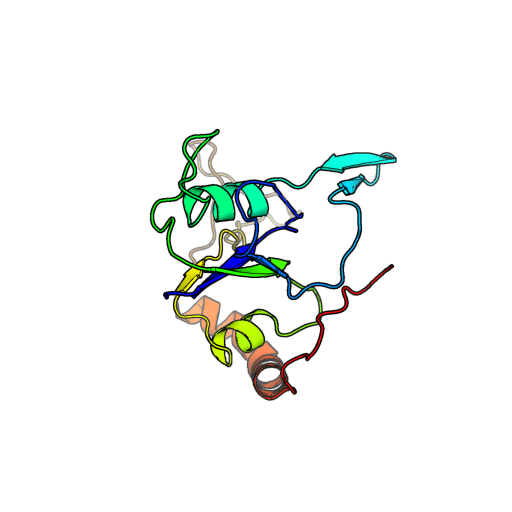.053 -27.163 1.00 95.44 111 ASN A CA 1
ATOM 832 C C . ASN A 1 111 ? 13.259 3.678 -26.795 1.00 95.44 111 ASN A C 1
ATOM 834 O O . ASN A 1 111 ? 13.759 2.646 -27.249 1.00 95.44 111 ASN A O 1
ATOM 838 N N . LYS A 1 112 ? 12.152 3.666 -26.040 1.00 96.25 112 LYS A N 1
ATOM 839 C CA . LYS A 1 112 ? 11.416 2.442 -25.701 1.00 96.25 112 LYS A CA 1
ATOM 840 C C . LYS A 1 112 ? 10.955 1.719 -26.965 1.00 96.25 112 LYS A C 1
ATOM 842 O O . LYS A 1 112 ? 10.301 2.303 -27.831 1.00 96.25 112 LYS A O 1
ATOM 847 N N . LEU A 1 113 ? 11.246 0.428 -27.041 1.00 96.69 113 LEU A N 1
ATOM 848 C CA . LEU A 1 113 ? 10.828 -0.432 -28.136 1.00 96.69 113 LEU A CA 1
ATOM 849 C C . LEU A 1 113 ? 9.399 -0.936 -27.930 1.00 96.69 113 LEU A C 1
ATOM 851 O O . LEU A 1 113 ? 8.955 -1.232 -26.818 1.00 96.69 113 LEU A O 1
ATOM 855 N N . TYR A 1 114 ? 8.694 -1.099 -29.046 1.00 97.00 114 TYR A N 1
ATOM 856 C CA . TYR A 1 114 ? 7.323 -1.594 -29.089 1.00 97.00 114 TYR A CA 1
ATOM 857 C C . TYR A 1 114 ? 7.241 -2.871 -29.922 1.00 97.00 114 TYR A C 1
ATOM 859 O O . TYR A 1 114 ? 7.950 -3.053 -30.914 1.00 97.00 114 TYR A O 1
ATOM 867 N N . LEU A 1 115 ? 6.341 -3.761 -29.526 1.00 95.50 115 LEU A N 1
ATOM 868 C CA . LEU A 1 115 ? 5.909 -4.888 -30.337 1.00 95.50 115 LEU A CA 1
ATOM 869 C C . LEU A 1 115 ? 4.996 -4.401 -31.482 1.00 95.50 115 LEU A C 1
ATOM 871 O O . LEU A 1 115 ? 4.400 -3.326 -31.385 1.00 95.50 115 LEU A O 1
ATOM 875 N N . PRO A 1 116 ? 4.804 -5.196 -32.554 1.00 97.00 116 PRO A N 1
ATOM 876 C CA . PRO A 1 116 ? 3.954 -4.805 -33.686 1.00 97.00 116 PRO A CA 1
ATOM 877 C C . PRO A 1 116 ? 2.492 -4.482 -33.330 1.00 97.00 116 PRO A C 1
ATOM 879 O O . PRO A 1 116 ? 1.802 -3.825 -34.101 1.00 97.00 116 PRO A O 1
ATOM 882 N N . ASN A 1 117 ? 2.008 -4.950 -32.178 1.00 95.75 117 ASN A N 1
ATOM 883 C CA . ASN A 1 117 ? 0.671 -4.671 -31.643 1.00 95.75 117 ASN A CA 1
ATOM 884 C C . ASN A 1 117 ? 0.588 -3.348 -30.847 1.00 95.75 117 ASN A C 1
ATOM 886 O O . ASN A 1 117 ? -0.464 -3.054 -30.287 1.00 95.75 117 ASN A O 1
ATOM 890 N N . GLY A 1 118 ? 1.679 -2.582 -30.761 1.00 95.69 118 GLY A N 1
ATOM 891 C CA . GLY A 1 118 ? 1.740 -1.298 -30.062 1.00 95.69 118 GLY A CA 1
ATOM 892 C C . GLY A 1 118 ? 1.987 -1.386 -28.555 1.00 95.69 118 GLY A C 1
ATOM 893 O O . GLY A 1 118 ? 2.000 -0.353 -27.895 1.00 95.69 118 GLY A O 1
ATOM 894 N N . THR A 1 119 ? 2.199 -2.576 -27.986 1.00 94.81 119 THR A N 1
ATOM 895 C CA . THR A 1 119 ? 2.584 -2.703 -26.570 1.00 94.81 119 THR A CA 1
ATOM 896 C C . THR A 1 119 ? 4.093 -2.581 -26.404 1.00 94.81 119 THR A C 1
ATOM 898 O O . THR A 1 119 ? 4.836 -2.969 -27.306 1.00 94.81 119 THR A O 1
ATOM 901 N N . TYR A 1 120 ? 4.562 -2.115 -25.245 1.00 96.12 120 TYR A N 1
ATOM 902 C CA . TYR A 1 120 ? 5.991 -2.116 -24.935 1.00 96.12 120 TYR A CA 1
ATOM 903 C C . TYR A 1 120 ? 6.600 -3.511 -25.079 1.00 96.12 120 TYR A C 1
ATOM 905 O O . TYR A 1 120 ? 5.984 -4.530 -24.745 1.00 96.12 120 TYR A O 1
ATOM 913 N N . LYS A 1 121 ? 7.835 -3.550 -25.571 1.00 96.50 121 LYS A N 1
ATOM 914 C CA . LYS A 1 121 ? 8.643 -4.760 -25.592 1.00 96.50 121 LYS A CA 1
ATOM 915 C C . LYS A 1 121 ? 9.334 -4.914 -24.237 1.00 96.50 121 LYS A C 1
ATOM 917 O O . LYS A 1 121 ? 10.465 -4.479 -24.053 1.00 96.50 121 LYS A O 1
ATOM 922 N N . TYR A 1 122 ? 8.618 -5.485 -23.275 1.00 94.62 122 TYR A N 1
ATOM 923 C CA . TYR A 1 122 ? 9.143 -5.719 -21.930 1.00 94.62 122 TYR A CA 1
ATOM 924 C C . TYR A 1 122 ? 10.320 -6.698 -21.940 1.00 94.62 122 TYR A C 1
ATOM 926 O O . TYR A 1 122 ? 10.285 -7.727 -22.619 1.00 94.62 122 TYR A O 1
ATOM 934 N N . ILE A 1 123 ? 11.326 -6.404 -21.123 1.00 92.56 123 ILE A N 1
ATOM 935 C CA . ILE A 1 123 ? 12.396 -7.334 -20.787 1.00 92.56 123 ILE A CA 1
ATOM 936 C C . ILE A 1 123 ? 11.813 -8.385 -19.844 1.00 92.56 123 ILE A C 1
ATOM 938 O O . ILE A 1 123 ? 11.124 -8.077 -18.869 1.00 92.56 123 ILE A O 1
ATOM 942 N N . GLN A 1 124 ? 12.081 -9.655 -20.140 1.00 90.88 124 GLN A N 1
ATOM 943 C CA . GLN A 1 124 ? 11.584 -10.749 -19.320 1.00 90.88 124 GLN A CA 1
ATOM 944 C C . GLN A 1 124 ? 12.197 -10.695 -17.915 1.00 90.88 124 GLN A C 1
ATOM 946 O O . GLN A 1 124 ? 13.389 -10.941 -17.733 1.00 90.88 124 GLN A O 1
ATOM 951 N N . VAL A 1 125 ? 11.351 -10.461 -16.914 1.00 90.12 125 VAL A N 1
ATOM 952 C CA . VAL A 1 125 ? 11.726 -10.571 -15.503 1.00 90.12 125 VAL A CA 1
ATOM 953 C C . VAL A 1 125 ? 11.713 -12.043 -15.096 1.00 90.12 125 VAL A C 1
ATOM 955 O O . VAL A 1 125 ? 10.724 -12.755 -15.281 1.00 90.12 125 VAL A O 1
ATOM 958 N N . THR A 1 126 ? 12.824 -12.516 -14.538 1.00 91.88 126 THR A N 1
ATOM 959 C CA . THR A 1 126 ? 12.978 -13.883 -14.027 1.00 91.88 126 THR A CA 1
ATOM 960 C C . THR A 1 126 ? 13.399 -13.847 -12.557 1.00 91.88 126 THR A C 1
ATOM 962 O O . THR A 1 126 ? 13.966 -12.852 -12.106 1.00 91.88 126 THR A O 1
ATOM 965 N N . PRO A 1 127 ? 13.197 -14.928 -11.780 1.00 93.00 127 PRO A N 1
ATOM 966 C CA . PRO A 1 127 ? 13.700 -14.982 -10.407 1.00 93.00 127 PRO A CA 1
ATOM 967 C C . PRO A 1 127 ? 15.207 -14.702 -10.304 1.00 93.00 127 PRO A C 1
ATOM 969 O O . PRO A 1 127 ? 15.654 -14.060 -9.355 1.00 93.00 127 PRO A O 1
ATOM 972 N N . THR A 1 128 ? 15.986 -15.149 -11.296 1.00 94.25 128 THR A N 1
ATOM 973 C CA . THR A 1 128 ? 17.426 -14.885 -11.371 1.00 94.25 128 THR A CA 1
ATOM 974 C C . THR A 1 128 ? 17.711 -13.407 -11.602 1.00 94.25 128 THR A C 1
ATOM 976 O O . THR A 1 128 ? 18.493 -12.847 -10.844 1.00 94.25 128 THR A O 1
ATOM 979 N N . SER A 1 129 ? 17.045 -12.758 -12.565 1.00 89.94 129 SER A N 1
ATOM 980 C CA . SER A 1 129 ? 17.287 -11.335 -12.850 1.00 89.94 129 SER A CA 1
ATOM 981 C C . SER A 1 129 ? 16.952 -10.452 -11.648 1.00 89.94 129 SER A C 1
ATOM 983 O O . SER A 1 129 ? 17.741 -9.587 -11.295 1.00 89.94 129 SER A O 1
ATOM 985 N N . VAL A 1 130 ? 15.844 -10.734 -10.951 1.00 89.50 130 VAL A N 1
ATOM 986 C CA . VAL A 1 130 ? 15.485 -10.033 -9.705 1.00 89.50 130 VAL A CA 1
ATOM 987 C C . VAL A 1 130 ? 16.536 -10.275 -8.620 1.00 89.50 130 VAL A C 1
ATOM 989 O O . VAL A 1 130 ? 16.925 -9.361 -7.897 1.00 89.50 130 VAL A O 1
ATOM 992 N N . THR A 1 131 ? 17.029 -11.511 -8.493 1.00 91.44 131 THR A N 1
ATOM 993 C CA . THR A 1 131 ? 18.073 -11.830 -7.509 1.00 91.44 131 THR A CA 1
ATOM 994 C C . THR A 1 131 ? 19.366 -11.076 -7.807 1.00 91.44 131 THR A C 1
ATOM 996 O O . THR A 1 131 ? 19.972 -10.541 -6.883 1.00 91.44 131 THR A O 1
ATOM 999 N N . GLU A 1 132 ? 19.788 -11.032 -9.069 1.00 92.00 132 GLU A N 1
ATOM 1000 C CA . GLU A 1 132 ? 20.991 -10.325 -9.518 1.00 92.00 132 GLU A CA 1
ATOM 1001 C C . GLU A 1 132 ? 20.872 -8.813 -9.315 1.00 92.00 132 GLU A C 1
ATOM 1003 O O . GLU A 1 132 ? 21.810 -8.201 -8.810 1.00 92.00 132 GLU A O 1
ATOM 1008 N N . GLU A 1 133 ? 19.712 -8.233 -9.619 1.00 88.12 133 GLU A N 1
ATOM 1009 C CA . GLU A 1 133 ? 19.417 -6.812 -9.420 1.00 88.12 133 GLU A CA 1
ATOM 1010 C C . GLU A 1 133 ? 19.447 -6.410 -7.939 1.00 88.12 133 GLU A C 1
ATOM 1012 O O . GLU A 1 133 ? 20.028 -5.389 -7.570 1.00 88.12 133 GLU A O 1
ATOM 1017 N N . LEU A 1 134 ? 18.880 -7.240 -7.058 1.00 88.81 134 LEU A N 1
ATOM 1018 C CA . LEU A 1 134 ? 18.851 -6.973 -5.618 1.00 88.81 134 LEU A CA 1
ATOM 1019 C C . LEU A 1 134 ? 20.161 -7.341 -4.907 1.00 88.81 134 LEU A C 1
ATOM 1021 O O . LEU A 1 134 ? 20.393 -6.908 -3.773 1.00 88.81 134 LEU A O 1
ATOM 1025 N N . LEU A 1 135 ? 21.036 -8.136 -5.533 1.00 94.06 135 LEU A N 1
ATOM 1026 C CA . LEU A 1 135 ? 22.258 -8.641 -4.905 1.00 94.06 135 LEU A CA 1
ATOM 1027 C C . LEU A 1 135 ? 23.193 -7.523 -4.400 1.00 94.06 135 LEU A C 1
ATOM 1029 O O . LEU A 1 135 ? 23.649 -7.635 -3.255 1.00 94.06 135 LEU A O 1
ATOM 1033 N N . PRO A 1 136 ? 23.453 -6.432 -5.151 1.00 95.75 136 PRO A N 1
ATOM 1034 C CA . PRO A 1 136 ? 24.237 -5.297 -4.663 1.00 95.75 136 PRO A CA 1
ATOM 1035 C C . PRO A 1 136 ? 23.600 -4.597 -3.456 1.00 95.75 136 PRO A C 1
ATOM 1037 O O . PRO A 1 136 ? 24.306 -4.070 -2.597 1.00 95.75 136 PRO A O 1
ATOM 1040 N N . LEU A 1 137 ? 22.267 -4.622 -3.351 1.00 89.44 137 LEU A N 1
ATOM 1041 C CA . LEU A 1 137 ? 21.519 -4.011 -2.250 1.00 89.44 137 LEU A CA 1
ATOM 1042 C C . LEU A 1 137 ? 21.432 -4.915 -1.016 1.00 89.44 137 LEU A C 1
ATOM 1044 O O . LEU A 1 137 ? 21.020 -4.451 0.048 1.00 89.44 137 LEU A O 1
ATOM 1048 N N . ARG A 1 138 ? 21.843 -6.185 -1.108 1.00 89.50 138 ARG A N 1
ATOM 1049 C CA . ARG A 1 138 ? 21.641 -7.194 -0.059 1.00 89.50 138 ARG A CA 1
ATOM 1050 C C . ARG A 1 138 ? 22.120 -6.749 1.319 1.00 89.50 138 ARG A C 1
ATOM 1052 O O . ARG A 1 138 ? 21.399 -6.928 2.298 1.00 89.50 138 ARG A O 1
ATOM 1059 N N . GLU A 1 139 ? 23.326 -6.193 1.425 1.00 91.69 139 GLU A N 1
ATOM 1060 C CA . GLU A 1 139 ? 23.855 -5.772 2.730 1.00 91.69 139 GLU A CA 1
ATOM 1061 C C . GLU A 1 139 ? 23.132 -4.530 3.270 1.00 91.69 139 GLU A C 1
ATOM 1063 O O . GLU A 1 139 ? 22.872 -4.457 4.470 1.00 91.69 139 GLU A O 1
ATOM 1068 N N . ARG A 1 140 ? 22.707 -3.606 2.395 1.00 86.38 140 ARG A N 1
ATOM 1069 C CA . ARG A 1 140 ? 21.859 -2.465 2.775 1.00 86.38 140 ARG A CA 1
ATOM 1070 C C . ARG A 1 140 ? 20.498 -2.940 3.284 1.00 86.38 140 ARG A C 1
ATOM 1072 O O . ARG A 1 140 ? 20.086 -2.511 4.355 1.00 86.38 140 ARG A O 1
ATOM 1079 N N . ILE A 1 141 ? 19.844 -3.861 2.574 1.00 82.31 141 ILE A N 1
ATOM 1080 C CA . ILE A 1 141 ? 18.561 -4.460 2.978 1.00 82.31 141 ILE A CA 1
ATOM 1081 C C . ILE A 1 141 ? 18.706 -5.161 4.334 1.00 82.31 141 ILE A C 1
ATOM 1083 O O . ILE A 1 141 ? 17.893 -4.944 5.227 1.00 82.31 141 ILE A O 1
ATOM 1087 N N . ARG A 1 142 ? 19.772 -5.948 4.534 1.00 84.50 142 ARG A N 1
ATOM 1088 C CA . ARG A 1 142 ? 20.050 -6.626 5.813 1.00 84.50 142 ARG A CA 1
ATOM 1089 C C . ARG A 1 142 ? 20.315 -5.665 6.965 1.00 84.50 142 ARG A C 1
ATOM 1091 O O . ARG A 1 142 ? 19.941 -5.962 8.096 1.00 84.50 142 ARG A O 1
ATOM 1098 N N . ALA A 1 143 ? 21.026 -4.569 6.718 1.00 83.94 143 ALA A N 1
ATOM 1099 C CA . ALA A 1 143 ? 21.257 -3.551 7.735 1.00 83.94 143 ALA A CA 1
ATOM 1100 C C . ALA A 1 143 ? 19.942 -2.846 8.090 1.00 83.94 143 ALA A C 1
ATOM 1102 O O . ALA A 1 143 ? 19.620 -2.697 9.265 1.00 83.94 143 ALA A O 1
ATOM 1103 N N . PHE A 1 144 ? 19.152 -2.495 7.075 1.00 78.06 144 PHE A N 1
ATOM 1104 C CA . PHE A 1 144 ? 17.855 -1.844 7.220 1.00 78.06 144 PHE A CA 1
ATOM 1105 C C . PHE A 1 144 ? 16.824 -2.714 7.951 1.00 78.06 144 PHE A C 1
ATOM 1107 O O . PHE A 1 144 ? 16.132 -2.225 8.839 1.00 78.06 144 PHE A O 1
ATOM 1114 N N . SER A 1 145 ? 16.773 -4.020 7.668 1.00 76.69 145 SER A N 1
ATOM 1115 C CA . SER A 1 145 ? 15.889 -4.967 8.368 1.00 76.69 145 SER A CA 1
ATOM 1116 C C . SER A 1 145 ? 16.272 -5.186 9.836 1.00 76.69 145 SER A C 1
ATOM 1118 O O . SER A 1 145 ? 15.496 -5.736 10.606 1.00 76.69 145 SER A O 1
ATOM 1120 N N . LYS A 1 146 ? 17.494 -4.810 10.230 1.00 79.31 146 LYS A N 1
ATOM 1121 C CA . LYS A 1 146 ? 17.986 -4.874 11.615 1.00 79.31 146 LYS A CA 1
ATOM 1122 C C . LYS A 1 146 ? 17.993 -3.510 12.301 1.00 79.31 146 LYS A C 1
ATOM 1124 O O . LYS A 1 146 ? 18.376 -3.431 13.469 1.00 79.31 146 LYS A O 1
ATOM 1129 N N . ALA A 1 147 ? 17.638 -2.445 11.584 1.00 74.62 147 ALA A N 1
ATOM 1130 C CA . ALA A 1 147 ? 17.540 -1.122 12.168 1.00 74.62 147 ALA A CA 1
ATOM 1131 C C . ALA A 1 147 ? 16.428 -1.112 13.232 1.00 74.62 147 ALA A C 1
ATOM 1133 O O . ALA A 1 147 ? 15.470 -1.883 13.124 1.00 74.62 147 ALA A O 1
ATOM 1134 N N . PRO A 1 148 ? 16.537 -0.264 14.269 1.00 72.81 148 PRO A N 1
ATOM 1135 C CA . PRO A 1 148 ? 15.478 -0.122 15.255 1.00 72.81 148 PRO A CA 1
ATOM 1136 C C . PRO A 1 148 ? 14.139 0.180 14.583 1.00 72.81 148 PRO A C 1
ATOM 1138 O O . PRO A 1 148 ? 14.064 1.023 13.688 1.00 72.81 148 PRO A O 1
ATOM 1141 N N . VAL A 1 149 ? 13.083 -0.487 15.042 1.00 68.12 149 VAL A N 1
ATOM 1142 C CA . VAL A 1 149 ? 11.720 -0.173 14.614 1.00 68.12 149 VAL A CA 1
ATOM 1143 C C . VAL A 1 149 ? 11.403 1.272 15.024 1.00 68.12 149 VAL A C 1
ATOM 1145 O O . VAL A 1 149 ? 11.536 1.594 16.209 1.00 68.12 149 VAL A O 1
ATOM 1148 N N . PRO A 1 150 ? 11.007 2.156 14.089 1.00 60.97 150 PRO A N 1
ATOM 1149 C CA . PRO A 1 150 ? 10.750 3.555 14.417 1.00 60.97 150 PRO A CA 1
ATOM 1150 C C . PRO A 1 150 ? 9.605 3.673 15.429 1.00 60.97 150 PRO A C 1
ATOM 1152 O O . PRO A 1 150 ? 8.529 3.151 15.186 1.00 60.97 150 PRO A O 1
ATOM 1155 N N . SER A 1 151 ? 9.773 4.383 16.548 1.00 54.66 151 SER A N 1
ATOM 1156 C CA . SER A 1 151 ? 8.636 4.693 17.442 1.00 54.66 151 SER A CA 1
ATOM 1157 C C . SER A 1 151 ? 7.664 5.708 16.824 1.00 54.66 151 SER A C 1
ATOM 1159 O O . SER A 1 151 ? 6.520 5.820 17.256 1.00 54.66 151 SER A O 1
ATOM 1161 N N . THR A 1 152 ? 8.145 6.444 15.822 1.00 55.03 152 THR A N 1
ATOM 1162 C CA . THR A 1 152 ? 7.449 7.438 15.000 1.00 55.03 152 THR A CA 1
ATOM 1163 C C . THR A 1 152 ? 8.113 7.443 13.625 1.00 55.03 152 THR A C 1
ATOM 1165 O O . THR A 1 152 ? 9.344 7.460 13.560 1.00 55.03 152 THR A O 1
ATOM 1168 N N . VAL A 1 153 ? 7.340 7.442 12.541 1.00 54.31 153 VAL A N 1
ATOM 1169 C CA . VAL A 1 153 ? 7.873 7.536 11.175 1.00 54.31 153 VAL A CA 1
ATOM 1170 C C . VAL A 1 153 ? 7.838 9.008 10.777 1.00 54.31 153 VAL A C 1
ATOM 1172 O O . VAL A 1 153 ? 6.768 9.565 10.552 1.00 54.31 153 VAL A O 1
ATOM 1175 N N . ALA A 1 154 ? 8.993 9.670 10.768 1.00 46.47 154 ALA A N 1
ATOM 1176 C CA . ALA A 1 154 ? 9.108 11.030 10.247 1.00 46.47 154 ALA A CA 1
ATOM 1177 C C . ALA A 1 154 ? 9.389 10.948 8.744 1.00 46.47 154 ALA A C 1
ATOM 1179 O O . ALA A 1 154 ? 10.390 10.338 8.366 1.00 46.47 154 ALA A O 1
ATOM 1180 N N . ASP A 1 155 ? 8.535 11.528 7.900 1.00 46.66 155 ASP A N 1
ATOM 1181 C CA . ASP A 1 155 ? 8.883 11.697 6.487 1.00 46.66 155 ASP A CA 1
ATOM 1182 C C . ASP A 1 155 ? 10.123 12.593 6.368 1.00 46.66 155 ASP A C 1
ATOM 1184 O O . ASP A 1 155 ? 10.368 13.476 7.199 1.00 46.66 155 ASP A O 1
ATOM 1188 N N . LYS A 1 156 ? 10.951 12.311 5.360 1.00 41.53 156 LYS A N 1
ATOM 1189 C CA . LYS A 1 156 ? 12.017 13.227 4.974 1.00 41.53 156 LYS A CA 1
ATOM 1190 C C . LYS A 1 156 ? 11.316 14.382 4.256 1.00 41.53 156 LYS A C 1
ATOM 1192 O O . LYS A 1 156 ? 10.558 14.128 3.333 1.00 41.53 156 LYS A O 1
ATOM 1197 N N . ASP A 1 157 ? 11.585 15.597 4.717 1.00 40.75 157 ASP A N 1
ATOM 1198 C CA . ASP A 1 157 ? 11.093 16.870 4.178 1.00 40.75 157 ASP A CA 1
ATOM 1199 C C . ASP A 1 157 ? 9.706 17.292 4.708 1.00 40.75 157 ASP A C 1
ATOM 1201 O O . ASP A 1 157 ? 8.647 16.940 4.195 1.00 40.75 157 ASP A O 1
ATOM 1205 N N . GLY A 1 158 ? 9.755 18.087 5.782 1.00 39.38 158 GLY A N 1
ATOM 1206 C CA . GLY A 1 158 ? 8.776 19.138 6.055 1.00 39.38 158 GLY A CA 1
ATOM 1207 C C . GLY A 1 158 ? 9.380 20.492 5.713 1.00 39.38 158 GLY A C 1
ATOM 1208 O O . GLY A 1 158 ? 10.631 20.590 5.731 1.00 39.38 158 GLY A O 1
#

Sequence (158 aa):
GINIGVLDAKLFQHPEFNGKLSQLSGHLPYDFETEEDGSISFESHGVHVAGIAAARRDGTGMHGVAFSATLTTGNIPDSNNVLEFMAQNNVRVINNSWGEEPPVEEDADGNKLYLPNGTYKYIQVTPTSVTEELLPLRERIRAFSKAPVPSTVADKDG

Radius of gyration: 19.25 Å; chains: 1; bounding box: 50×39×51 Å